Protein AF-A0A8T6V3P9-F1 (afdb_monomer)

Structure (mmCIF, N/CA/C/O backbone):
data_AF-A0A8T6V3P9-F1
#
_entry.id   AF-A0A8T6V3P9-F1
#
loop_
_atom_site.group_PDB
_atom_site.id
_atom_site.type_symbol
_atom_site.label_atom_id
_atom_site.label_alt_id
_atom_site.label_comp_id
_atom_site.label_asym_id
_atom_site.label_entity_id
_atom_site.label_seq_id
_atom_site.pdbx_PDB_ins_code
_atom_site.Cartn_x
_atom_site.Cartn_y
_atom_site.Cartn_z
_atom_site.occupancy
_atom_site.B_iso_or_equiv
_atom_site.auth_seq_id
_atom_site.auth_comp_id
_atom_site.auth_asym_id
_atom_site.auth_atom_id
_atom_site.pdbx_PDB_model_num
ATOM 1 N N . MET A 1 1 ? -9.184 -9.151 3.349 1.00 80.62 1 MET A N 1
ATOM 2 C CA . MET A 1 1 ? -9.296 -8.243 2.192 1.00 80.62 1 MET A CA 1
ATOM 3 C C . MET A 1 1 ? -7.950 -7.588 2.067 1.00 80.62 1 MET A C 1
ATOM 5 O O . MET A 1 1 ? -7.462 -7.097 3.077 1.00 80.62 1 MET A O 1
ATOM 9 N N . TYR A 1 2 ? -7.373 -7.644 0.880 1.00 83.94 2 TYR A N 1
ATOM 10 C CA . TYR A 1 2 ? -6.090 -7.038 0.568 1.00 83.94 2 TYR A CA 1
ATOM 11 C C . TYR A 1 2 ? -6.328 -6.009 -0.531 1.00 83.94 2 TYR A C 1
ATOM 13 O O . TYR A 1 2 ? -7.245 -6.187 -1.335 1.00 83.94 2 TYR A O 1
ATOM 21 N N . HIS A 1 3 ? -5.564 -4.925 -0.505 1.00 89.06 3 HIS A N 1
ATOM 22 C CA . HIS A 1 3 ? -5.571 -3.914 -1.548 1.00 89.06 3 HIS A CA 1
ATOM 23 C C . HIS A 1 3 ? -4.118 -3.600 -1.871 1.00 89.06 3 HIS A C 1
ATOM 25 O O . HIS A 1 3 ? -3.376 -3.219 -0.969 1.00 89.06 3 HIS A O 1
ATOM 31 N N . GLU A 1 4 ? -3.734 -3.812 -3.122 1.00 91.56 4 GLU A N 1
ATOM 32 C CA . GLU A 1 4 ? -2.384 -3.531 -3.612 1.00 91.56 4 GLU A CA 1
ATOM 33 C C . GLU A 1 4 ? -2.168 -2.023 -3.749 1.00 91.56 4 GLU A C 1
ATOM 35 O O . GLU A 1 4 ? -3.141 -1.263 -3.863 1.00 91.56 4 GLU A O 1
ATOM 40 N N . LEU A 1 5 ? -0.897 -1.621 -3.787 1.00 93.44 5 LEU A N 1
ATOM 41 C CA . LEU A 1 5 ? -0.434 -0.243 -3.962 1.00 93.44 5 LEU A CA 1
ATOM 42 C C . LEU A 1 5 ? -0.794 0.690 -2.792 1.00 93.44 5 LEU A C 1
ATOM 44 O O . LEU A 1 5 ? -0.983 1.893 -2.979 1.00 93.44 5 LEU A O 1
ATOM 48 N N . ILE A 1 6 ? -0.908 0.144 -1.579 1.00 95.62 6 ILE A N 1
ATOM 49 C CA . ILE A 1 6 ? -1.249 0.880 -0.356 1.00 95.62 6 ILE A CA 1
ATOM 50 C C . ILE A 1 6 ? -0.224 0.519 0.739 1.00 95.62 6 ILE A C 1
ATOM 52 O O . ILE A 1 6 ? -0.515 -0.287 1.629 1.00 95.62 6 ILE A O 1
ATOM 56 N N . PRO A 1 7 ? 0.966 1.157 0.753 1.00 96.31 7 PRO A N 1
ATOM 57 C CA . PRO A 1 7 ? 2.040 0.852 1.708 1.00 96.31 7 PRO A CA 1
ATOM 58 C C . PRO A 1 7 ? 1.804 1.469 3.102 1.00 96.31 7 PRO A C 1
ATOM 60 O O . PRO A 1 7 ? 2.709 1.553 3.928 1.00 96.31 7 PRO A O 1
ATOM 63 N N . VAL A 1 8 ? 0.584 1.938 3.389 1.00 96.56 8 VAL A N 1
ATOM 64 C CA . VAL A 1 8 ? 0.219 2.604 4.646 1.00 96.56 8 VAL A CA 1
ATOM 65 C C . VAL A 1 8 ? -1.056 2.012 5.245 1.00 96.56 8 VAL A C 1
ATOM 67 O O . VAL A 1 8 ? -2.019 1.697 4.550 1.00 96.56 8 VAL A O 1
ATOM 70 N N . GLY A 1 9 ? -1.077 1.858 6.569 1.00 95.88 9 GLY A N 1
ATOM 71 C CA . GLY A 1 9 ? -2.242 1.364 7.305 1.00 95.88 9 GLY A CA 1
ATOM 72 C C . GLY A 1 9 ? -3.174 2.472 7.793 1.00 95.88 9 GLY A C 1
ATOM 73 O O . GLY A 1 9 ? -3.064 3.638 7.422 1.00 95.88 9 GLY A O 1
ATOM 74 N N . GLY A 1 10 ? -4.087 2.101 8.693 1.00 96.06 10 GLY A N 1
ATOM 75 C CA . GLY A 1 10 ? -4.858 3.074 9.470 1.00 96.06 10 GLY A CA 1
ATOM 76 C C . GLY A 1 10 ? -5.760 3.994 8.637 1.00 96.06 10 GLY A C 1
ATOM 77 O O . GLY A 1 10 ? -6.430 3.555 7.700 1.00 96.06 10 GLY A O 1
ATOM 78 N N . LYS A 1 11 ? -5.841 5.270 9.036 1.00 96.62 11 LYS A N 1
ATOM 79 C CA . LYS A 1 11 ? -6.725 6.262 8.397 1.00 96.62 11 LYS A CA 1
ATOM 80 C C . LYS A 1 11 ? -6.167 6.715 7.052 1.00 96.62 11 LYS A C 1
ATOM 82 O O . LYS A 1 11 ? -6.937 6.927 6.120 1.00 96.62 11 LYS A O 1
ATOM 87 N N . GLU A 1 12 ? -4.851 6.828 6.966 1.00 97.00 12 GLU A N 1
ATOM 88 C CA . GLU A 1 12 ? -4.090 7.200 5.782 1.00 97.00 12 GLU A CA 1
ATOM 89 C C . GLU A 1 12 ? -4.311 6.169 4.673 1.00 97.00 12 GLU A C 1
ATOM 91 O O . GLU A 1 12 ? -4.743 6.534 3.582 1.00 97.00 12 GLU A O 1
ATOM 96 N N . GLY A 1 13 ? -4.165 4.876 4.981 1.00 96.44 13 GLY A N 1
ATOM 97 C CA . GLY A 1 13 ? -4.479 3.798 4.041 1.00 96.44 13 GLY A CA 1
ATOM 98 C C . GLY A 1 13 ? -5.948 3.775 3.629 1.00 96.44 13 GLY A C 1
ATOM 99 O O . GLY A 1 13 ? -6.259 3.596 2.456 1.00 96.44 13 GLY A O 1
ATOM 100 N N . MET A 1 14 ? -6.878 4.049 4.552 1.00 97.38 14 MET A N 1
ATOM 101 C CA . MET A 1 14 ? -8.294 4.148 4.186 1.00 97.38 14 MET A CA 1
ATOM 102 C C . MET A 1 14 ? -8.594 5.337 3.266 1.00 97.38 14 MET A C 1
ATOM 104 O O . MET A 1 14 ? -9.482 5.235 2.419 1.00 97.38 14 MET A O 1
ATOM 108 N N . LYS A 1 15 ? -7.883 6.459 3.422 1.00 97.56 15 LYS A N 1
ATOM 109 C CA . LYS A 1 15 ? -7.983 7.606 2.514 1.00 97.56 15 LYS A CA 1
ATOM 110 C C . LYS A 1 15 ? -7.438 7.242 1.131 1.00 97.56 15 LYS A C 1
ATOM 112 O O . LYS A 1 15 ? -8.143 7.470 0.153 1.00 97.56 15 LYS A O 1
ATOM 117 N N . ALA A 1 16 ? -6.270 6.603 1.068 1.00 96.44 16 ALA A N 1
ATOM 118 C CA . ALA A 1 16 ? -5.664 6.149 -0.183 1.00 96.44 16 ALA A CA 1
ATOM 119 C C . ALA A 1 16 ? -6.574 5.164 -0.942 1.00 96.44 16 ALA A C 1
ATOM 121 O O . ALA A 1 16 ? -6.847 5.361 -2.123 1.00 96.44 16 ALA A O 1
ATOM 122 N N . ILE A 1 17 ? -7.155 4.172 -0.252 1.00 96.56 17 ILE A N 1
ATOM 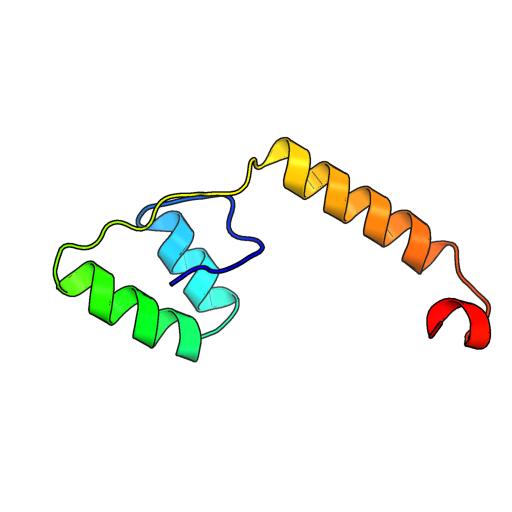123 C CA . ILE A 1 17 ? -8.125 3.245 -0.863 1.00 96.56 17 ILE A CA 1
ATOM 124 C C . ILE A 1 17 ? -9.333 4.008 -1.422 1.00 96.56 17 ILE A C 1
ATOM 126 O O . ILE A 1 17 ? -9.817 3.671 -2.495 1.00 96.56 17 ILE A O 1
ATOM 130 N N . LYS A 1 18 ? -9.825 5.048 -0.732 1.00 96.94 18 LYS A N 1
ATOM 131 C CA . LYS A 1 18 ? -10.962 5.858 -1.204 1.00 96.94 18 LYS A CA 1
ATOM 132 C C . LYS A 1 18 ? -10.656 6.618 -2.491 1.00 96.94 18 LYS A C 1
ATOM 134 O O . LYS A 1 18 ? -11.534 6.722 -3.342 1.00 96.94 18 LYS A O 1
ATOM 139 N N . GLU A 1 19 ? -9.457 7.181 -2.586 1.00 96.25 19 GLU A N 1
ATOM 140 C CA . GLU A 1 19 ? -8.993 7.919 -3.763 1.00 96.25 19 GLU A CA 1
ATOM 141 C C . GLU A 1 19 ? -8.778 6.984 -4.956 1.00 96.25 19 GLU A C 1
ATOM 143 O O . GLU A 1 19 ? -9.084 7.358 -6.085 1.00 96.25 19 GLU A O 1
ATOM 148 N N . LEU A 1 20 ? -8.325 5.756 -4.696 1.00 94.38 20 LEU A N 1
ATOM 149 C CA . LEU A 1 20 ? -8.049 4.759 -5.723 1.00 94.38 20 LEU A CA 1
ATOM 150 C C . LEU A 1 20 ? -9.313 4.041 -6.217 1.00 94.38 20 LEU A C 1
ATOM 152 O O . LEU A 1 20 ? -9.493 3.853 -7.419 1.00 94.38 20 LEU A O 1
ATOM 156 N N . ASN A 1 21 ? -10.191 3.620 -5.302 1.00 95.50 21 ASN A N 1
ATOM 157 C CA . ASN A 1 21 ? -11.414 2.896 -5.634 1.00 95.50 21 ASN A CA 1
ATOM 158 C C . ASN A 1 21 ? -12.488 3.032 -4.533 1.00 95.50 21 ASN A C 1
ATOM 160 O O . ASN A 1 21 ? -12.367 2.528 -3.410 1.00 95.50 21 ASN A O 1
ATOM 164 N N . SER A 1 22 ? -13.603 3.675 -4.881 1.00 95.19 22 SER A N 1
ATOM 165 C CA . SER A 1 22 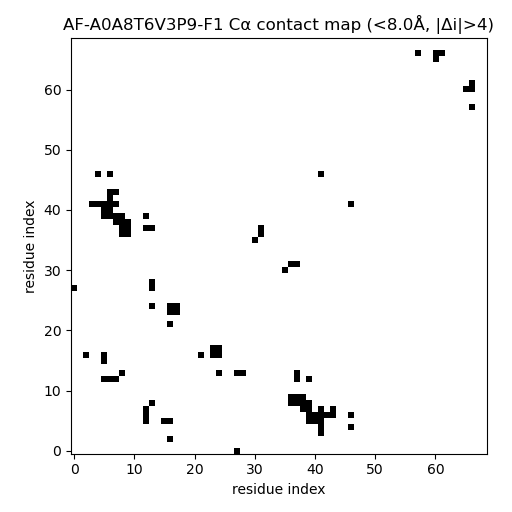? -14.707 3.944 -3.956 1.00 95.19 22 SER A CA 1
ATOM 166 C C . SER A 1 22 ? -15.463 2.685 -3.503 1.00 95.19 22 SER A C 1
ATOM 168 O O . SER A 1 22 ? -15.938 2.650 -2.365 1.00 95.19 22 SER A O 1
ATOM 170 N N . GLU A 1 23 ? -15.550 1.643 -4.330 1.00 95.81 23 GLU A N 1
ATOM 171 C CA . GLU A 1 23 ? -16.203 0.369 -3.997 1.00 95.81 23 GLU A CA 1
ATOM 172 C C . GLU A 1 23 ? -15.350 -0.445 -3.015 1.00 95.81 23 GLU A C 1
ATOM 174 O O . GLU A 1 23 ? -15.833 -0.869 -1.960 1.00 95.81 23 GLU A O 1
ATOM 179 N N . SER A 1 24 ? -14.048 -0.565 -3.289 1.00 95.44 24 SER A N 1
ATOM 180 C CA . SER A 1 24 ? -13.068 -1.153 -2.370 1.00 95.44 24 SER A CA 1
ATOM 181 C C . SER A 1 24 ? -13.092 -0.451 -1.013 1.00 95.44 24 SER A C 1
ATOM 183 O O . SER A 1 24 ? -13.096 -1.108 0.033 1.00 95.44 24 SER A O 1
ATOM 185 N N . TYR A 1 25 ? -13.181 0.883 -1.007 1.00 96.94 25 TYR A N 1
ATOM 186 C CA . TYR A 1 25 ? -13.312 1.662 0.221 1.00 96.94 25 TYR A CA 1
ATOM 187 C C . TYR A 1 25 ? -14.552 1.277 1.028 1.00 96.94 25 TYR A C 1
ATOM 189 O O . TYR A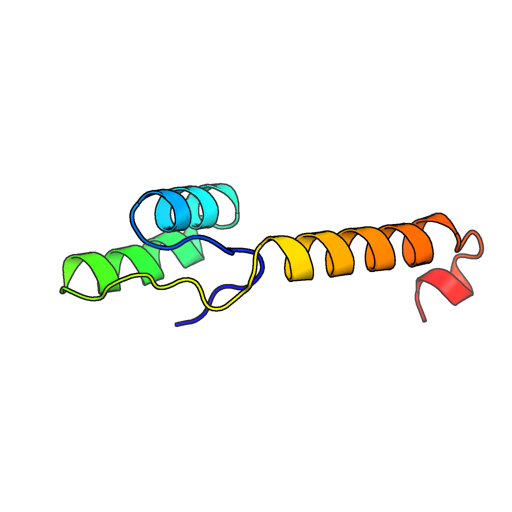 1 25 ? -14.454 1.117 2.245 1.00 96.94 25 TYR A O 1
ATOM 197 N N . GLN A 1 26 ? -15.712 1.105 0.387 1.00 97.12 26 GLN A N 1
ATOM 198 C CA . GLN A 1 26 ? -16.941 0.718 1.087 1.00 97.12 26 GLN A CA 1
ATOM 199 C C . GLN A 1 26 ? -16.777 -0.631 1.798 1.00 97.12 26 GLN A C 1
ATOM 201 O O . GLN A 1 26 ? -17.129 -0.753 2.977 1.00 97.12 26 GLN A O 1
ATOM 206 N N . ILE A 1 27 ? -16.180 -1.616 1.121 1.00 96.56 27 ILE A N 1
ATOM 207 C CA . ILE A 1 27 ? -15.943 -2.954 1.676 1.00 96.56 27 ILE A CA 1
ATOM 208 C C . ILE A 1 27 ? -14.945 -2.887 2.842 1.00 96.56 27 ILE A C 1
ATOM 210 O O . ILE A 1 27 ? -15.224 -3.415 3.925 1.00 96.56 27 ILE A O 1
ATOM 214 N N . ALA A 1 28 ? -13.805 -2.214 2.661 1.00 96.25 28 ALA A N 1
ATOM 215 C CA . ALA A 1 28 ? -12.776 -2.088 3.693 1.00 96.25 28 ALA A CA 1
ATOM 216 C C . ALA A 1 28 ? -13.294 -1.317 4.921 1.00 96.25 28 ALA A C 1
ATOM 218 O O . ALA A 1 28 ? -13.143 -1.769 6.060 1.00 96.25 28 ALA A O 1
ATOM 219 N N . ASN A 1 29 ? -14.009 -0.210 4.707 1.00 97.12 29 ASN A N 1
ATOM 220 C CA . ASN A 1 29 ? -14.601 0.600 5.770 1.00 97.12 29 ASN A CA 1
ATOM 221 C C . ASN A 1 29 ? -15.645 -0.184 6.582 1.00 97.12 29 ASN A C 1
ATOM 223 O O . ASN A 1 29 ? -15.680 -0.078 7.808 1.00 97.12 29 ASN A O 1
ATOM 227 N N . ALA A 1 30 ? -16.467 -1.020 5.937 1.00 97.56 30 ALA A N 1
ATOM 228 C CA . ALA A 1 30 ? -17.428 -1.870 6.641 1.00 97.56 30 ALA A CA 1
ATOM 229 C C . ALA A 1 30 ? -16.746 -2.867 7.596 1.00 97.56 30 ALA A C 1
ATOM 231 O O . ALA A 1 30 ? -17.303 -3.196 8.645 1.00 97.56 30 ALA A O 1
ATOM 232 N N . ARG A 1 31 ? -15.535 -3.336 7.263 1.00 96.69 31 ARG A N 1
ATOM 233 C CA . ARG A 1 31 ? -14.725 -4.201 8.137 1.00 96.69 31 ARG A CA 1
ATOM 234 C C . ARG A 1 31 ? -14.085 -3.408 9.272 1.00 96.69 31 ARG A C 1
ATOM 236 O O . ARG A 1 31 ? -14.167 -3.837 10.421 1.00 96.69 31 ARG A O 1
ATOM 243 N N . VAL A 1 32 ? -13.509 -2.243 8.975 1.00 96.75 32 VAL A N 1
ATOM 244 C CA . VAL A 1 32 ? -12.880 -1.375 9.985 1.00 96.75 32 VAL A CA 1
ATOM 245 C C . VAL A 1 32 ? -13.896 -0.909 11.030 1.00 96.75 32 VAL A C 1
ATOM 247 O O . VAL A 1 32 ? -13.627 -0.985 12.226 1.00 96.75 32 VAL A O 1
ATOM 250 N N . LYS A 1 33 ? -15.119 -0.549 10.614 1.00 97.38 33 LYS A N 1
ATOM 251 C CA . LYS A 1 33 ? -16.229 -0.218 11.530 1.00 97.38 33 LYS A CA 1
ATOM 252 C C . LYS A 1 33 ? -16.618 -1.359 12.477 1.00 97.38 33 LYS A C 1
ATOM 254 O O . LYS A 1 33 ? -17.202 -1.098 13.521 1.00 97.38 33 LYS A O 1
ATOM 259 N N . LYS A 1 34 ? -16.297 -2.608 12.129 1.00 97.81 34 LYS A N 1
ATOM 260 C CA . LYS A 1 34 ? -16.515 -3.802 12.963 1.00 97.81 34 LYS A CA 1
ATOM 261 C C . LYS A 1 34 ? -15.285 -4.180 13.802 1.00 97.81 34 LYS A C 1
ATOM 263 O O . LYS A 1 34 ? -15.233 -5.282 14.335 1.00 97.81 34 LYS A O 1
ATOM 268 N N . GLY A 1 35 ? -14.296 -3.291 13.909 1.00 97.19 35 GLY A N 1
ATOM 269 C CA . GLY A 1 35 ? -13.104 -3.480 14.739 1.00 97.19 35 GLY A CA 1
ATOM 270 C C . GLY A 1 35 ? -11.891 -4.056 14.008 1.00 97.19 35 GLY A C 1
ATOM 271 O O . GLY A 1 35 ? -10.854 -4.264 14.635 1.00 97.19 35 GLY A O 1
ATOM 272 N N . ALA A 1 36 ? -11.977 -4.297 12.694 1.00 96.69 36 ALA A N 1
ATOM 273 C CA . ALA A 1 36 ? -10.796 -4.672 11.922 1.00 96.69 36 ALA A CA 1
ATOM 274 C C . ALA A 1 36 ? -9.802 -3.502 11.833 1.00 96.69 36 ALA A C 1
ATOM 276 O O . ALA A 1 36 ? -10.187 -2.332 11.837 1.00 96.69 36 ALA A O 1
ATOM 277 N N . LYS A 1 37 ? -8.514 -3.820 11.694 1.00 96.50 37 LYS A N 1
ATOM 278 C CA . LYS A 1 37 ? -7.457 -2.832 11.460 1.00 96.50 37 LYS A CA 1
ATOM 279 C C . LYS A 1 37 ? -6.931 -2.981 10.041 1.00 96.50 37 LYS A C 1
ATOM 281 O O . LYS A 1 37 ? -6.638 -4.093 9.612 1.00 96.50 37 LYS A O 1
ATOM 286 N N . LEU A 1 38 ? -6.787 -1.862 9.338 1.00 96.69 38 LEU A N 1
ATOM 287 C CA . LEU A 1 38 ? -6.041 -1.827 8.086 1.00 96.69 38 LEU A CA 1
ATOM 288 C C . LEU A 1 38 ? -4.547 -1.842 8.425 1.00 96.69 38 LEU A C 1
ATOM 290 O O . LEU A 1 38 ? -4.070 -0.964 9.152 1.00 96.69 38 LEU A O 1
ATOM 294 N N . GLN A 1 39 ? -3.837 -2.863 7.959 1.00 96.81 39 GLN A N 1
ATOM 295 C CA . GLN A 1 39 ? -2.395 -3.025 8.138 1.00 96.81 39 GLN A CA 1
ATOM 296 C C . GLN A 1 39 ? -1.715 -2.916 6.771 1.00 96.81 39 GLN A C 1
ATOM 298 O O . GLN A 1 39 ? -2.249 -3.488 5.817 1.00 96.81 39 GLN A O 1
ATOM 303 N N . PRO A 1 40 ? -0.584 -2.199 6.666 1.00 95.50 40 PRO A N 1
ATOM 304 C CA . PRO A 1 40 ? 0.217 -2.224 5.453 1.00 95.50 40 PRO A CA 1
ATOM 305 C C . PRO A 1 40 ? 0.845 -3.612 5.296 1.00 95.50 40 PRO A C 1
ATOM 307 O O . PRO A 1 40 ? 1.251 -4.229 6.283 1.00 95.50 40 PRO A O 1
ATOM 310 N N . ILE A 1 41 ? 0.889 -4.100 4.060 1.00 94.12 41 ILE A N 1
ATOM 311 C CA . ILE A 1 41 ? 1.554 -5.364 3.698 1.00 94.12 41 ILE A CA 1
ATOM 312 C C . ILE A 1 41 ? 2.685 -5.160 2.685 1.00 94.12 41 ILE A C 1
ATOM 314 O O . ILE A 1 41 ? 3.434 -6.092 2.413 1.00 94.12 41 ILE A O 1
ATOM 318 N N . GLU A 1 42 ? 2.804 -3.948 2.149 1.00 95.12 42 GLU A N 1
ATOM 319 C CA . GLU A 1 42 ? 3.840 -3.530 1.213 1.00 95.12 42 GLU A CA 1
ATOM 320 C C . GLU A 1 42 ? 4.789 -2.572 1.930 1.00 95.12 42 GLU A C 1
ATOM 322 O O . GLU A 1 42 ? 4.358 -1.733 2.728 1.00 95.12 42 GLU A O 1
ATOM 327 N N . ASP A 1 43 ? 6.076 -2.697 1.629 1.00 96.44 43 ASP A N 1
ATOM 328 C CA . ASP A 1 43 ? 7.075 -1.715 2.023 1.00 96.44 43 ASP A CA 1
ATOM 329 C C . ASP A 1 43 ? 7.073 -0.545 1.028 1.00 96.44 43 ASP A C 1
ATOM 331 O O . ASP A 1 43 ? 6.991 -0.746 -0.185 1.00 96.44 43 ASP A O 1
ATOM 335 N N . SER A 1 44 ? 7.140 0.686 1.537 1.00 95.81 44 SER A N 1
ATOM 336 C CA . SER A 1 44 ? 7.025 1.882 0.699 1.00 95.81 44 SER A CA 1
ATOM 337 C C . SER A 1 44 ? 8.224 2.090 -0.225 1.00 95.81 44 SER A C 1
ATOM 339 O O . SER A 1 44 ? 8.043 2.617 -1.324 1.00 95.81 44 SER A O 1
ATOM 341 N N . GLU A 1 45 ? 9.432 1.733 0.208 1.00 97.44 45 GLU A N 1
ATOM 342 C CA . GLU A 1 45 ? 10.647 1.882 -0.593 1.00 97.44 45 GLU A CA 1
ATOM 343 C C . GLU A 1 45 ? 10.651 0.839 -1.708 1.00 97.44 45 GLU A C 1
ATOM 345 O O . GLU A 1 45 ? 10.754 1.197 -2.881 1.00 97.44 45 GLU A O 1
ATOM 350 N N . LEU A 1 46 ? 10.388 -0.425 -1.360 1.00 97.44 46 LEU A N 1
ATOM 351 C CA . LEU A 1 46 ? 10.319 -1.517 -2.333 1.00 97.44 46 LEU A CA 1
ATOM 352 C C . LEU A 1 46 ? 9.204 -1.305 -3.365 1.00 97.44 46 LEU A C 1
ATOM 354 O O . LEU A 1 46 ? 9.394 -1.562 -4.554 1.00 97.44 46 LEU 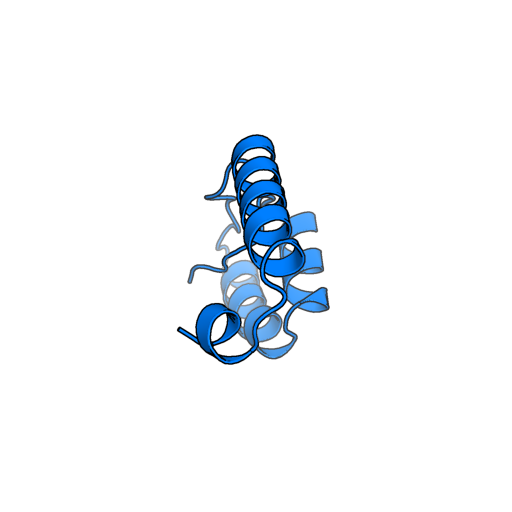A O 1
ATOM 358 N N . LEU A 1 47 ? 8.039 -0.815 -2.930 1.00 96.56 47 LEU A N 1
ATOM 359 C CA . LEU A 1 47 ? 6.941 -0.500 -3.839 1.00 96.56 47 LEU A CA 1
ATOM 360 C C . LEU A 1 47 ? 7.319 0.631 -4.806 1.00 96.56 47 LEU A C 1
ATOM 362 O O . LEU A 1 47 ? 7.009 0.553 -5.994 1.00 96.56 47 LEU A O 1
ATOM 366 N N . THR A 1 48 ? 8.007 1.665 -4.317 1.00 96.75 48 THR A N 1
ATOM 367 C CA . THR A 1 48 ? 8.459 2.781 -5.162 1.00 96.75 48 THR A CA 1
ATOM 368 C C . THR A 1 48 ? 9.499 2.305 -6.176 1.00 96.75 48 THR A C 1
ATO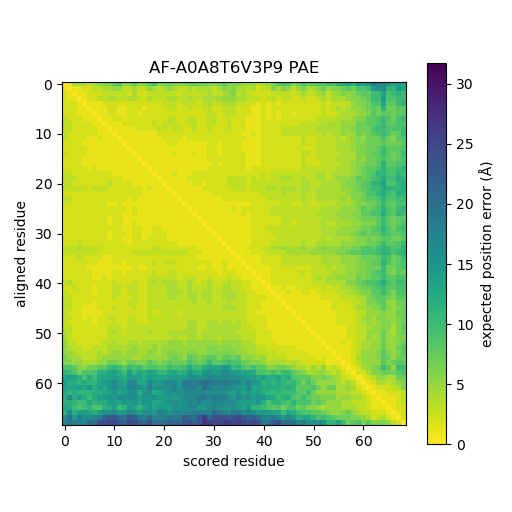M 370 O O . THR A 1 48 ? 9.372 2.607 -7.361 1.00 96.75 48 THR A O 1
ATOM 373 N N . GLU A 1 49 ? 10.462 1.486 -5.745 1.00 97.25 49 GLU A N 1
ATOM 374 C CA . GLU A 1 49 ? 11.453 0.867 -6.628 1.00 97.25 49 GLU A CA 1
ATOM 375 C C . GLU A 1 49 ? 10.775 0.028 -7.725 1.00 97.25 49 GLU A C 1
ATOM 377 O O . GLU A 1 49 ? 11.062 0.189 -8.914 1.00 97.25 49 GLU A O 1
ATOM 382 N N . PHE A 1 50 ? 9.815 -0.824 -7.350 1.00 95.25 50 PHE A N 1
ATOM 383 C CA . PHE A 1 50 ? 9.032 -1.623 -8.295 1.00 95.25 50 PHE A CA 1
ATOM 384 C C . PHE A 1 50 ? 8.302 -0.752 -9.331 1.00 95.25 50 PHE A C 1
ATOM 386 O O . PHE A 1 50 ? 8.300 -1.065 -10.529 1.00 95.25 50 PHE A O 1
ATOM 393 N N . MET A 1 51 ? 7.689 0.350 -8.892 1.00 94.62 51 MET A N 1
ATOM 394 C CA . MET A 1 51 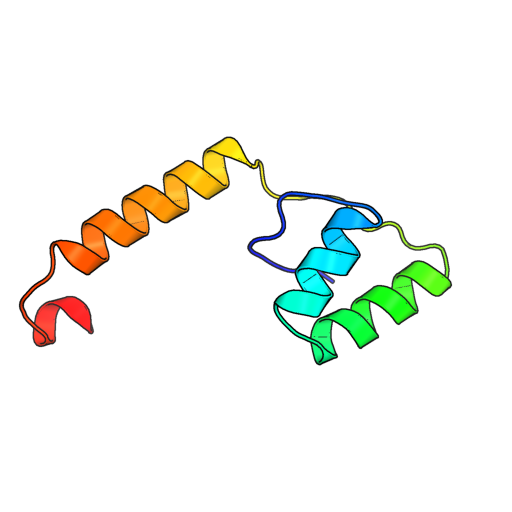? 6.988 1.277 -9.779 1.00 94.62 51 MET A CA 1
ATOM 395 C C . MET A 1 51 ? 7.938 1.981 -10.752 1.00 94.62 51 MET A C 1
ATOM 397 O O . MET A 1 51 ? 7.600 2.133 -11.930 1.00 94.62 51 MET A O 1
ATOM 401 N N . ASP A 1 52 ? 9.120 2.388 -10.293 1.00 94.81 52 ASP A N 1
ATOM 402 C CA . ASP A 1 52 ? 10.118 3.044 -11.137 1.00 94.81 52 ASP A CA 1
ATOM 403 C C . ASP A 1 52 ? 10.694 2.082 -12.181 1.00 94.81 52 ASP A C 1
ATOM 405 O O . ASP A 1 52 ? 10.755 2.436 -13.363 1.00 94.81 52 ASP A O 1
ATOM 409 N N . TRP A 1 53 ? 11.002 0.835 -11.807 1.00 94.00 53 TRP A N 1
ATOM 410 C CA . TRP A 1 53 ? 11.398 -0.194 -12.775 1.00 94.00 53 TRP A CA 1
ATOM 411 C C . TRP A 1 53 ? 10.309 -0.462 -13.814 1.00 94.00 53 TRP A C 1
ATOM 413 O O . TRP A 1 53 ? 10.592 -0.488 -15.015 1.00 94.00 53 TRP A O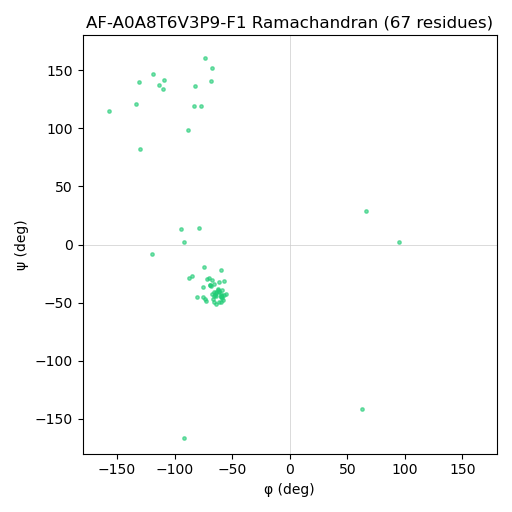 1
ATOM 423 N N . SER A 1 54 ? 9.057 -0.597 -13.371 1.00 90.44 54 SER A N 1
ATOM 424 C CA . SER A 1 54 ? 7.913 -0.809 -14.264 1.00 90.44 54 SER A CA 1
ATOM 425 C C . SER A 1 54 ? 7.761 0.341 -15.262 1.00 90.44 54 SER A C 1
ATOM 427 O O . SER A 1 54 ? 7.565 0.114 -16.457 1.00 90.44 54 SER A O 1
ATOM 429 N N . ARG A 1 55 ? 7.919 1.588 -14.798 1.00 88.81 55 ARG A N 1
ATOM 430 C CA . ARG A 1 55 ? 7.874 2.779 -15.652 1.00 88.81 55 ARG A CA 1
ATOM 431 C C . ARG A 1 55 ? 9.028 2.800 -16.654 1.00 88.81 55 ARG A C 1
ATOM 433 O O . ARG A 1 55 ? 8.788 3.109 -17.817 1.00 88.81 55 ARG A O 1
ATOM 440 N N . CYS A 1 56 ? 10.250 2.470 -16.239 1.00 88.69 56 CYS A N 1
ATOM 441 C CA . CYS A 1 56 ? 11.415 2.412 -17.127 1.00 88.69 56 CYS A CA 1
ATOM 442 C C . CYS A 1 56 ? 11.221 1.409 -18.267 1.00 88.69 56 CYS A C 1
ATOM 444 O O . CYS A 1 56 ? 11.504 1.730 -19.421 1.00 88.69 56 CYS A O 1
ATOM 446 N N . LEU A 1 57 ? 10.695 0.223 -17.956 1.00 84.81 57 LEU A N 1
ATOM 447 C CA . LEU A 1 57 ? 10.383 -0.786 -18.965 1.00 84.81 57 LEU A CA 1
ATOM 448 C C . LEU A 1 57 ? 9.293 -0.280 -19.913 1.00 84.81 57 LEU A C 1
ATOM 450 O O . LEU A 1 57 ? 9.503 -0.254 -21.118 1.00 84.81 57 LEU A O 1
ATOM 454 N N . VAL A 1 58 ? 8.174 0.218 -19.389 1.00 83.38 58 VAL A N 1
ATOM 455 C CA . VAL A 1 58 ? 7.061 0.734 -20.203 1.00 83.38 58 VAL A CA 1
ATOM 456 C C . VAL A 1 58 ? 7.482 1.896 -21.108 1.00 83.38 58 VAL A C 1
ATOM 458 O O . VAL A 1 58 ? 7.204 1.869 -22.303 1.00 83.38 58 VAL A O 1
ATOM 461 N N . LEU A 1 59 ? 8.165 2.910 -20.569 1.00 81.50 59 LEU A N 1
ATOM 462 C CA . LEU A 1 59 ? 8.574 4.095 -21.333 1.00 81.50 59 LEU A CA 1
ATOM 463 C C . LEU A 1 59 ? 9.682 3.792 -22.351 1.00 81.50 59 LEU A C 1
ATOM 465 O O . LEU A 1 59 ? 9.769 4.468 -23.375 1.00 81.50 59 LEU A O 1
ATOM 469 N N . GLY A 1 60 ? 10.530 2.794 -22.085 1.00 77.81 60 GLY A N 1
ATOM 470 C CA . GLY A 1 60 ? 11.579 2.359 -23.008 1.00 77.81 60 GLY A CA 1
ATOM 471 C C . GLY A 1 60 ? 11.056 1.559 -24.207 1.00 77.81 60 GLY A C 1
ATOM 472 O O . GLY A 1 60 ? 11.736 1.464 -25.232 1.00 77.81 60 GLY A O 1
ATOM 473 N N . LEU A 1 61 ? 9.845 1.003 -24.115 1.00 80.62 61 LEU A N 1
ATOM 474 C CA . LEU A 1 61 ? 9.230 0.202 -25.170 1.00 80.62 61 LEU A CA 1
ATOM 475 C C . LEU A 1 61 ? 8.443 1.078 -26.152 1.00 80.62 61 LEU A C 1
ATOM 477 O O . LEU A 1 61 ? 7.285 1.421 -25.940 1.00 80.62 61 LEU A O 1
ATOM 481 N N . GLN A 1 62 ? 9.068 1.405 -27.284 1.00 80.44 62 GLN A N 1
ATOM 482 C CA . GLN A 1 62 ? 8.438 2.221 -28.333 1.00 80.44 62 GLN A CA 1
ATOM 483 C C . GLN A 1 62 ? 7.584 1.411 -29.318 1.00 80.44 62 GLN A C 1
ATOM 485 O O . GLN A 1 62 ? 6.663 1.938 -29.942 1.00 80.44 62 GLN A O 1
ATOM 490 N N . ASN A 1 63 ? 7.898 0.129 -29.507 1.00 86.56 63 ASN A N 1
ATOM 491 C CA . ASN A 1 63 ? 7.179 -0.710 -30.457 1.00 86.56 63 ASN A CA 1
ATOM 492 C C . ASN A 1 63 ? 5.897 -1.259 -29.817 1.00 86.56 63 ASN A C 1
ATOM 494 O O . ASN A 1 63 ? 5.970 -2.031 -28.865 1.00 86.56 63 ASN A O 1
ATOM 498 N N . GLN A 1 64 ? 4.732 -0.940 -30.388 1.00 82.75 64 GLN A N 1
ATOM 499 C CA . GLN A 1 64 ? 3.433 -1.363 -29.846 1.00 82.75 64 GLN A CA 1
ATOM 500 C C . GLN A 1 64 ? 3.273 -2.882 -29.698 1.00 82.75 64 GLN A C 1
ATOM 502 O O . GLN A 1 64 ? 2.593 -3.331 -28.781 1.00 82.75 64 GLN A O 1
ATOM 507 N N . LYS A 1 65 ? 3.902 -3.683 -30.567 1.00 84.12 65 LYS A N 1
ATOM 508 C CA . LYS A 1 65 ? 3.818 -5.149 -30.480 1.00 84.12 65 LYS A CA 1
ATOM 509 C C . LYS A 1 65 ? 4.612 -5.710 -29.300 1.00 84.12 65 LYS A C 1
ATOM 511 O O . LYS A 1 65 ? 4.243 -6.756 -28.792 1.00 84.12 65 LYS A O 1
ATOM 516 N N . VAL A 1 66 ? 5.685 -5.028 -28.899 1.00 80.75 66 VAL A N 1
ATOM 517 C CA . VAL A 1 66 ? 6.518 -5.392 -27.737 1.00 80.75 66 VAL A CA 1
ATOM 518 C C . VAL A 1 66 ? 5.958 -4.778 -26.453 1.00 80.75 66 VAL A C 1
ATOM 520 O O . VAL A 1 66 ? 6.113 -5.328 -25.377 1.00 80.75 66 VAL A O 1
ATOM 523 N N . PHE A 1 67 ? 5.278 -3.637 -26.548 1.00 78.69 67 PHE A N 1
ATOM 524 C CA . PHE A 1 67 ? 4.595 -3.039 -25.404 1.00 78.69 67 PHE A CA 1
ATOM 525 C C . PHE A 1 67 ? 3.390 -3.871 -24.927 1.00 78.69 67 PHE A C 1
ATOM 527 O O . PHE A 1 67 ? 3.117 -3.928 -23.734 1.00 78.69 67 PHE A O 1
ATOM 534 N N . ALA A 1 68 ? 2.658 -4.495 -25.855 1.00 73.94 68 ALA A N 1
ATOM 535 C CA . ALA A 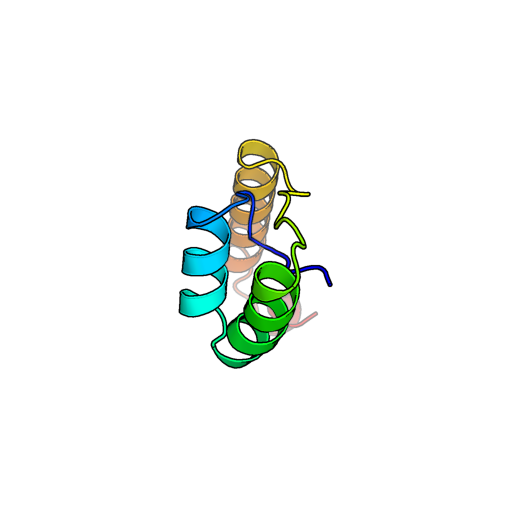1 68 ? 1.443 -5.259 -25.560 1.00 73.94 68 ALA A CA 1
ATOM 536 C C . ALA A 1 68 ? 1.677 -6.763 -25.297 1.00 73.94 68 ALA A C 1
ATOM 538 O O . ALA A 1 68 ? 0.696 -7.495 -25.153 1.00 73.94 68 ALA A O 1
ATOM 539 N N . SER A 1 69 ? 2.934 -7.225 -25.319 1.00 63.78 69 SER A N 1
ATOM 540 C CA . SER A 1 69 ? 3.313 -8.634 -25.126 1.00 63.78 69 SER A CA 1
ATOM 541 C C . SER A 1 69 ? 3.428 -9.036 -23.665 1.00 63.78 69 SER A C 1
ATOM 543 O O . SER A 1 69 ? 3.939 -8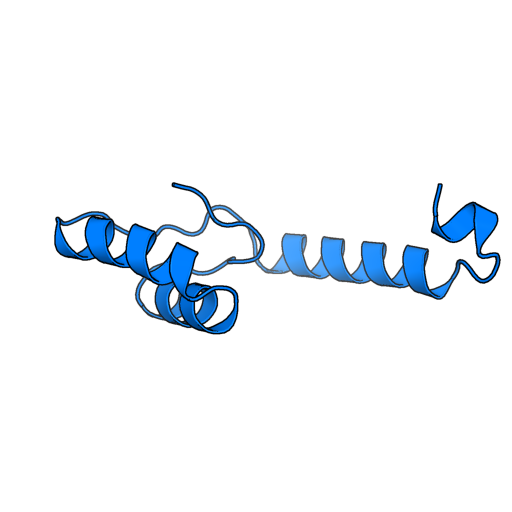.201 -22.889 1.00 63.78 69 SER A O 1
#

Sequence (69 aa):
MYHELIPVGGKEGMKAIKELNSESYQIANARVKKGAKLQPIEDSELLTEFMDWSRCLVLGLQNQKVFAS

pLDDT: mean 92.3, std 7.08, range [63.78, 97.81]

Solvent-accessible surface area (backbone atoms only — not comparable to full-atom values): 4122 Å² total; per-residue (Å²): 139,86,71,84,96,42,51,41,32,53,70,62,24,52,49,52,38,41,76,75,34,59,68,62,27,54,59,52,48,60,42,39,76,72,72,48,77,58,70,46,87,48,56,61,66,63,51,50,52,53,51,52,54,51,47,52,55,56,73,69,45,78,50,68,76,67,57,75,102

Radius of gyration: 15.78 Å; Cα contacts (8 Å, |Δi|>4): 50; chains: 1; bounding box: 29×17×45 Å

Secondary structure (DSSP, 8-state):
---SS----HHHHHHHHHHH-HHHHHHHHHHHTTT------S-HHHHHHHHHHHHHHHHH---HHHHT-

Mean predicted aligned error: 4.72 Å

Foldseek 3Di:
DDDPPQQDWDPSSLVVCCVVDVVSSVVVVVVVVVVDTGDGPDHPVVSVVVVVVVCCVLVVDPDPVVNVD